Protein AF-A0A2L2Z076-F1 (afdb_monomer)

pLDDT: mean 86.98, std 13.26, range [36.84, 98.0]

Structure (mmCIF, N/CA/C/O backbone):
data_AF-A0A2L2Z076-F1
#
_entry.id   AF-A0A2L2Z076-F1
#
loop_
_atom_site.group_PDB
_atom_site.id
_atom_site.type_symbol
_atom_site.label_atom_id
_atom_site.label_alt_id
_atom_site.label_comp_id
_atom_site.label_asym_id
_atom_site.label_entity_id
_atom_site.label_seq_id
_atom_site.pdbx_PDB_ins_code
_atom_site.Cartn_x
_atom_site.Cartn_y
_atom_site.Cartn_z
_atom_site.occupancy
_atom_site.B_iso_or_equiv
_atom_site.auth_seq_id
_atom_site.auth_comp_id
_atom_site.auth_asym_id
_atom_site.auth_atom_id
_atom_site.pdbx_PDB_model_num
ATOM 1 N N . TYR A 1 1 ? -10.856 4.646 33.510 1.00 47.16 1 TYR A N 1
ATOM 2 C CA . TYR A 1 1 ? -11.764 4.372 32.381 1.00 47.16 1 TYR A CA 1
ATOM 3 C C . TYR A 1 1 ? -12.652 3.215 32.805 1.00 47.16 1 TYR A C 1
ATOM 5 O O . TYR A 1 1 ? -12.094 2.210 33.220 1.00 47.16 1 TYR A O 1
ATOM 13 N N . GLY A 1 2 ? -13.972 3.416 32.867 1.00 51.91 2 GLY A N 1
ATOM 14 C CA . GLY A 1 2 ? -14.933 2.390 33.300 1.00 51.91 2 GLY A CA 1
ATOM 15 C C . GLY A 1 2 ? -15.312 1.439 32.164 1.00 51.91 2 GLY A C 1
ATOM 16 O O . GLY A 1 2 ? -15.076 1.764 31.000 1.00 51.91 2 GLY A O 1
ATOM 17 N N . ASP A 1 3 ? -15.908 0.299 32.515 1.00 55.88 3 ASP A N 1
ATOM 18 C CA . ASP A 1 3 ? -16.282 -0.807 31.614 1.00 55.88 3 ASP A CA 1
ATOM 19 C C . ASP A 1 3 ? -17.282 -0.445 30.497 1.00 55.88 3 ASP A C 1
ATOM 21 O O . ASP A 1 3 ? -17.558 -1.269 29.633 1.00 55.88 3 ASP A O 1
ATOM 25 N N . ASP A 1 4 ? -17.784 0.792 30.472 1.00 62.97 4 ASP A N 1
ATOM 26 C CA . ASP A 1 4 ? -18.844 1.242 29.561 1.00 62.97 4 ASP A CA 1
ATOM 27 C C . ASP A 1 4 ? -18.347 2.148 28.414 1.00 62.97 4 ASP A C 1
ATOM 29 O O . ASP A 1 4 ? -19.132 2.727 27.668 1.00 62.97 4 ASP A O 1
ATOM 33 N N . VAL A 1 5 ? -17.025 2.294 28.240 1.00 55.06 5 VAL A N 1
ATOM 34 C CA . VAL A 1 5 ? -16.458 3.009 27.082 1.00 55.06 5 VAL A CA 1
ATOM 35 C C . VAL A 1 5 ? -16.035 1.999 26.021 1.00 55.06 5 VAL A C 1
ATOM 37 O O . VAL A 1 5 ? -14.950 1.417 26.097 1.00 55.06 5 VAL A O 1
ATOM 40 N N . SER A 1 6 ? -16.859 1.820 24.985 1.00 59.56 6 SER A N 1
ATOM 41 C CA . SER A 1 6 ? -16.442 1.116 23.771 1.00 59.56 6 SER A CA 1
ATOM 42 C C . SER A 1 6 ? -15.313 1.907 23.105 1.00 59.56 6 SER A C 1
ATOM 44 O O . SER A 1 6 ? -15.544 2.915 22.438 1.00 59.56 6 SER A O 1
ATOM 46 N N . VAL A 1 7 ? -14.066 1.490 23.327 1.00 57.12 7 VAL A N 1
ATOM 47 C CA . VAL A 1 7 ? -12.894 2.168 22.766 1.00 57.12 7 VAL A CA 1
ATOM 48 C C . VAL A 1 7 ? -12.878 1.984 21.246 1.00 57.12 7 VAL A C 1
ATOM 50 O O . VAL A 1 7 ? -12.380 0.980 20.729 1.00 57.12 7 VAL A O 1
ATOM 53 N N . GLU A 1 8 ? -13.373 2.977 20.514 1.00 58.72 8 GLU A N 1
ATOM 54 C CA . GLU A 1 8 ? -13.206 3.063 19.066 1.00 58.72 8 GLU A CA 1
ATOM 55 C C . GLU A 1 8 ? -11.777 3.516 18.748 1.00 58.72 8 GLU A C 1
ATOM 57 O O . GL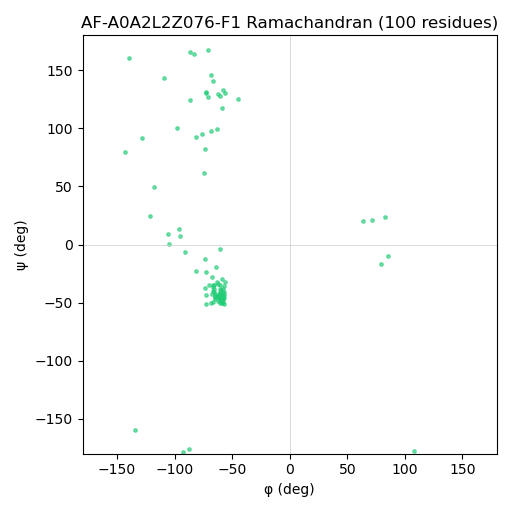U A 1 8 ? -11.438 4.698 18.751 1.00 58.72 8 GLU A O 1
ATOM 62 N N . LYS A 1 9 ? -10.886 2.553 18.491 1.00 59.56 9 LYS A N 1
ATOM 63 C CA . LYS A 1 9 ? -9.475 2.815 18.163 1.00 59.56 9 LYS A CA 1
ATOM 64 C C . LYS A 1 9 ? -9.303 3.342 16.730 1.00 59.56 9 LYS A C 1
ATOM 66 O O . LYS A 1 9 ? -8.612 2.726 15.917 1.00 59.56 9 LYS A O 1
ATOM 71 N N . LEU A 1 10 ? -9.887 4.491 16.403 1.00 62.53 10 LEU A N 1
ATOM 72 C CA . LEU A 1 10 ? -9.706 5.137 15.096 1.00 62.53 10 LEU A CA 1
ATOM 73 C C . LEU A 1 10 ? -8.243 5.545 14.850 1.00 62.53 10 LEU A C 1
ATOM 75 O O . LEU A 1 10 ? -7.752 5.427 13.726 1.00 62.53 10 LEU A O 1
ATOM 79 N N . GLU A 1 11 ? -7.500 5.910 15.902 1.00 61.88 11 GLU A N 1
ATOM 80 C CA . GLU A 1 11 ? -6.052 6.164 15.818 1.00 61.88 11 GLU A CA 1
ATOM 81 C C . GLU A 1 11 ? -5.265 4.942 15.311 1.00 61.88 11 GLU A C 1
ATOM 83 O O . GLU A 1 11 ? -4.258 5.082 14.610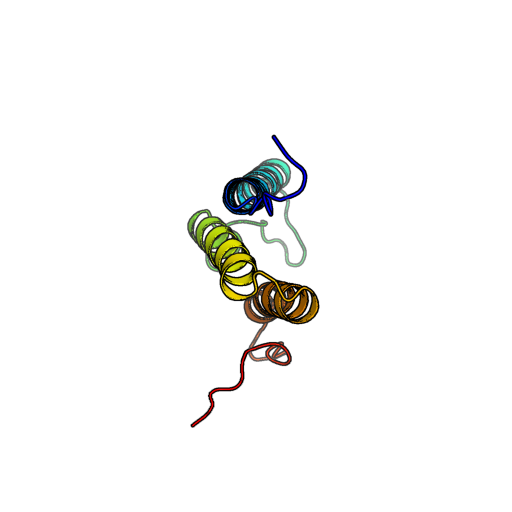 1.00 61.88 11 GLU A O 1
ATOM 88 N N . CYS A 1 12 ? -5.752 3.724 15.581 1.00 80.44 12 CYS A N 1
ATOM 89 C CA . CYS A 1 12 ? -5.127 2.507 15.068 1.00 80.44 12 CYS A CA 1
ATOM 90 C C . CYS A 1 12 ? -5.261 2.378 13.546 1.00 80.44 12 CYS A C 1
ATOM 92 O O . CYS A 1 12 ? -4.369 1.799 12.928 1.00 80.44 12 CYS A O 1
ATOM 94 N N . ILE A 1 13 ? -6.308 2.941 12.928 1.00 84.50 13 ILE A N 1
ATOM 95 C CA . ILE A 1 13 ? -6.503 2.892 11.470 1.00 84.50 13 ILE A CA 1
ATOM 96 C C . ILE A 1 13 ? -5.427 3.733 10.773 1.00 84.50 13 ILE A C 1
ATOM 98 O O . ILE A 1 13 ? -4.703 3.232 9.912 1.00 84.50 13 ILE A O 1
ATOM 102 N N . GLY A 1 14 ? -5.240 4.982 11.212 1.00 89.38 14 GLY A N 1
ATOM 103 C CA . GLY A 1 14 ? -4.191 5.853 10.670 1.00 89.38 14 GLY A CA 1
ATOM 104 C C . GLY A 1 14 ? -2.784 5.272 10.865 1.00 89.38 14 GLY A C 1
ATOM 105 O O . GLY A 1 14 ? -1.920 5.392 9.993 1.00 89.38 14 GLY A O 1
ATOM 106 N N . HIS A 1 15 ? -2.548 4.575 11.980 1.00 91.31 15 HIS A N 1
ATOM 107 C CA . HIS A 1 15 ? -1.289 3.863 12.208 1.00 91.31 15 HIS A CA 1
ATOM 108 C C . HIS A 1 15 ? -1.066 2.715 11.215 1.00 91.31 15 HIS A C 1
ATOM 110 O O . HIS A 1 15 ? 0.031 2.587 10.663 1.00 91.31 15 HIS A O 1
ATOM 116 N N . VAL A 1 16 ? -2.080 1.882 10.947 1.00 90.25 16 VAL A N 1
ATOM 117 C CA . VAL A 1 16 ? -1.927 0.768 9.992 1.00 90.25 16 VAL A CA 1
ATOM 118 C C . VAL A 1 16 ? -1.801 1.253 8.545 1.00 90.25 16 VAL A C 1
ATOM 120 O O . VAL A 1 16 ? -0.993 0.692 7.801 1.00 90.25 16 VAL A O 1
ATOM 123 N N . GLU A 1 17 ? -2.495 2.332 8.171 1.00 92.44 17 GLU A N 1
ATOM 124 C CA . GLU A 1 17 ? -2.322 3.025 6.885 1.00 92.44 17 GLU A CA 1
ATOM 125 C C . GLU A 1 17 ? -0.865 3.480 6.694 1.00 92.44 17 GLU A C 1
ATOM 127 O O . GLU A 1 17 ? -0.220 3.166 5.685 1.00 92.44 17 GLU A O 1
ATOM 132 N N . LYS A 1 18 ? -0.300 4.180 7.690 1.00 94.19 18 LYS A N 1
ATOM 133 C CA . LYS A 1 18 ? 1.101 4.636 7.672 1.00 94.19 18 LYS A CA 1
ATOM 134 C C . LYS A 1 18 ? 2.074 3.461 7.614 1.00 94.19 18 LYS A C 1
ATOM 136 O O . LYS A 1 18 ? 2.993 3.463 6.794 1.00 94.19 18 LYS A O 1
ATOM 141 N N . ARG A 1 19 ? 1.835 2.418 8.417 1.00 95.62 19 ARG A N 1
ATOM 142 C CA . ARG A 1 19 ? 2.662 1.203 8.446 1.00 95.62 19 ARG A CA 1
ATOM 143 C C . ARG A 1 19 ? 2.743 0.529 7.075 1.00 95.62 19 ARG A C 1
ATOM 145 O O . ARG A 1 19 ? 3.834 0.095 6.700 1.00 95.62 19 ARG A O 1
ATOM 152 N N . MET A 1 20 ? 1.638 0.445 6.329 1.00 95.19 20 MET A N 1
ATOM 153 C CA . MET A 1 20 ? 1.646 -0.116 4.973 1.00 95.19 20 MET A CA 1
ATOM 154 C C . MET A 1 20 ? 2.599 0.663 4.058 1.00 95.19 20 MET A C 1
ATOM 156 O O . MET A 1 20 ? 3.475 0.067 3.431 1.00 95.19 20 MET A O 1
ATOM 160 N N . GLY A 1 21 ? 2.489 1.991 4.028 1.00 96.62 21 GLY A N 1
ATOM 161 C CA . GLY A 1 21 ? 3.349 2.816 3.181 1.00 96.62 21 GLY A CA 1
ATOM 162 C C . GLY A 1 21 ? 4.814 2.742 3.553 1.00 96.62 21 GLY A C 1
ATOM 163 O O . GLY A 1 21 ? 5.659 2.601 2.673 1.00 96.62 21 GLY A O 1
ATOM 164 N N . THR A 1 22 ? 5.132 2.802 4.847 1.00 97.88 22 THR A N 1
ATOM 165 C CA . THR A 1 22 ? 6.517 2.674 5.318 1.00 97.88 22 THR A CA 1
ATOM 166 C C . THR A 1 22 ? 7.128 1.351 4.867 1.00 97.88 22 THR A C 1
ATOM 168 O O . THR A 1 22 ? 8.244 1.340 4.351 1.00 97.88 22 THR A O 1
ATOM 171 N N . ARG A 1 23 ? 6.387 0.241 4.981 1.00 97.44 23 ARG A N 1
ATOM 172 C CA . ARG A 1 23 ? 6.859 -1.078 4.532 1.00 97.44 23 ARG A CA 1
ATOM 173 C C . ARG A 1 23 ? 7.053 -1.146 3.018 1.00 97.44 23 ARG A C 1
ATOM 175 O O . ARG A 1 23 ? 8.068 -1.674 2.575 1.00 97.44 23 ARG A O 1
ATOM 182 N N . LEU A 1 24 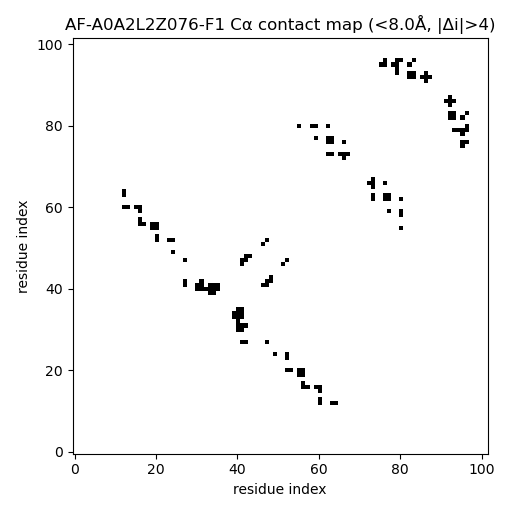? 6.133 -0.590 2.229 1.00 96.75 24 LEU A N 1
ATOM 183 C CA . LEU A 1 24 ? 6.254 -0.568 0.767 1.00 96.75 24 LEU A CA 1
ATOM 184 C C . LEU A 1 24 ? 7.428 0.298 0.295 1.00 96.75 24 LEU A C 1
ATOM 186 O O . LEU A 1 24 ? 8.171 -0.110 -0.599 1.00 96.75 24 LEU A O 1
ATOM 190 N N . ARG A 1 25 ? 7.640 1.465 0.917 1.00 97.56 25 ARG A N 1
ATOM 191 C CA . ARG A 1 25 ? 8.796 2.327 0.624 1.00 97.56 25 ARG A CA 1
ATOM 192 C C . ARG A 1 25 ? 10.104 1.645 1.008 1.00 97.56 25 ARG A C 1
ATOM 194 O O . ARG A 1 25 ? 11.022 1.627 0.194 1.00 97.56 25 ARG A O 1
ATOM 201 N N . ALA A 1 26 ? 10.170 1.026 2.187 1.00 98.00 26 ALA A N 1
ATOM 202 C CA . ALA A 1 26 ? 11.338 0.258 2.613 1.00 98.00 26 ALA A CA 1
ATOM 203 C C . ALA A 1 26 ? 11.639 -0.895 1.642 1.00 98.00 26 ALA A C 1
ATOM 205 O O . ALA A 1 26 ? 12.770 -1.025 1.186 1.00 98.00 26 ALA A O 1
ATOM 206 N N . LEU A 1 27 ? 10.624 -1.668 1.238 1.00 96.25 27 LEU A N 1
ATOM 207 C CA . LEU A 1 27 ? 10.773 -2.736 0.246 1.00 96.25 27 LEU A CA 1
ATOM 208 C C . LEU A 1 27 ? 11.319 -2.202 -1.086 1.00 96.25 27 LEU A C 1
ATOM 210 O O . LEU A 1 27 ? 12.267 -2.755 -1.639 1.00 96.25 27 LEU A O 1
ATOM 214 N N . LYS A 1 28 ? 10.755 -1.101 -1.589 1.00 95.12 28 LYS A N 1
ATOM 215 C CA . LYS A 1 28 ? 11.207 -0.455 -2.826 1.00 95.12 28 LYS A CA 1
ATOM 216 C C . LYS A 1 28 ? 12.659 0.016 -2.752 1.00 95.12 28 LYS A C 1
ATOM 218 O O . LYS A 1 28 ? 13.363 -0.094 -3.754 1.00 95.12 28 LYS A O 1
ATOM 223 N N . GLN A 1 29 ? 13.102 0.531 -1.606 1.00 95.50 29 GLN A N 1
ATOM 224 C CA . GLN A 1 29 ? 14.499 0.924 -1.408 1.00 95.50 29 GLN A CA 1
ATOM 225 C C . GLN A 1 29 ? 15.423 -0.290 -1.280 1.00 95.50 29 GLN A C 1
ATOM 227 O O . GLN A 1 29 ? 16.463 -0.320 -1.928 1.00 95.50 29 GLN A O 1
ATOM 232 N N . ASN A 1 30 ? 15.021 -1.316 -0.528 1.00 95.81 30 ASN A N 1
ATOM 233 C CA . ASN A 1 30 ? 15.811 -2.536 -0.344 1.00 95.81 30 ASN A CA 1
ATOM 234 C C . ASN A 1 30 ? 16.034 -3.290 -1.661 1.00 95.81 30 ASN A C 1
ATOM 236 O O . ASN A 1 30 ? 17.091 -3.875 -1.867 1.00 95.81 30 ASN A O 1
ATOM 240 N N . LEU A 1 31 ? 15.054 -3.255 -2.568 1.00 94.69 31 LEU A N 1
ATOM 241 C CA . LEU A 1 31 ? 15.140 -3.888 -3.889 1.00 94.69 31 LEU A CA 1
ATOM 242 C C . LEU A 1 31 ? 15.572 -2.906 -4.992 1.00 94.69 31 LEU A C 1
ATOM 244 O O . LEU A 1 31 ? 15.431 -3.192 -6.186 1.00 94.69 31 LEU A O 1
ATOM 248 N N . LYS A 1 32 ? 16.073 -1.721 -4.627 1.00 91.69 32 LYS A N 1
ATOM 249 C CA . LYS A 1 32 ? 16.523 -0.718 -5.594 1.00 91.69 32 LYS A CA 1
ATOM 250 C C . LYS A 1 32 ? 17.687 -1.275 -6.415 1.00 91.69 32 LYS A C 1
ATOM 252 O O . LYS A 1 32 ? 18.656 -1.789 -5.879 1.00 91.69 32 LYS A O 1
ATOM 257 N N . GLY A 1 33 ? 17.584 -1.17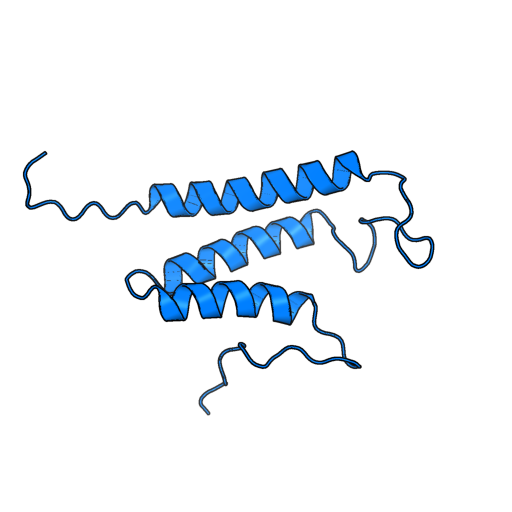0 -7.739 1.00 87.75 33 GLY A N 1
ATOM 258 C CA . GLY A 1 33 ? 18.585 -1.704 -8.669 1.00 87.75 33 GLY A CA 1
ATOM 259 C C . GLY A 1 33 ? 18.480 -3.212 -8.921 1.00 87.75 33 GLY A C 1
ATOM 260 O O . GLY A 1 33 ? 18.974 -3.676 -9.948 1.00 87.75 33 GLY A O 1
ATOM 261 N N . GLN A 1 34 ? 17.769 -3.970 -8.077 1.00 92.44 34 GLN A N 1
ATOM 262 C CA . GLN A 1 34 ? 17.508 -5.380 -8.339 1.00 92.44 34 GLN A CA 1
ATOM 263 C C . GLN A 1 34 ? 16.483 -5.527 -9.468 1.00 92.44 34 GLN A C 1
ATOM 265 O O . GLN A 1 34 ? 15.420 -4.897 -9.473 1.00 92.44 34 GLN A O 1
ATOM 270 N N . LYS A 1 35 ? 16.810 -6.377 -10.441 1.00 90.88 35 LYS A N 1
ATOM 271 C CA . LYS A 1 35 ? 15.894 -6.773 -11.506 1.00 90.88 35 LYS A CA 1
ATOM 272 C C . LYS A 1 35 ? 15.056 -7.956 -11.029 1.00 90.88 35 LYS A C 1
ATOM 274 O O . LYS A 1 35 ? 15.593 -8.976 -10.619 1.00 90.88 35 LYS A O 1
ATOM 279 N N . LEU A 1 36 ? 13.742 -7.799 -11.097 1.00 87.62 36 LEU A N 1
ATOM 280 C CA . LEU A 1 36 ? 12.764 -8.857 -10.869 1.00 87.62 36 LEU A CA 1
ATOM 281 C C . LEU A 1 36 ? 12.495 -9.602 -12.187 1.00 87.62 36 LEU A C 1
ATOM 283 O O . LEU A 1 36 ? 13.106 -9.303 -13.220 1.00 87.62 36 LEU A O 1
ATOM 287 N N . GLY A 1 37 ? 11.557 -10.554 -12.162 1.00 77.12 37 GLY A N 1
ATOM 288 C CA . GLY A 1 37 ? 11.126 -11.300 -13.347 1.00 77.12 37 GLY A CA 1
ATOM 289 C C . GLY A 1 37 ? 10.904 -10.387 -14.561 1.00 77.12 37 GLY A C 1
ATOM 290 O O . GLY A 1 37 ? 10.196 -9.379 -14.482 1.00 77.12 37 GLY A O 1
ATOM 291 N N . GLY A 1 38 ? 11.568 -10.712 -15.674 1.00 78.25 38 GLY A N 1
ATOM 292 C CA . GLY A 1 38 ? 11.546 -9.907 -16.900 1.00 78.25 38 GLY A CA 1
ATOM 293 C C . GLY A 1 38 ? 12.525 -8.724 -16.928 1.00 78.25 38 GLY A C 1
ATOM 294 O O . GLY A 1 38 ? 12.281 -7.766 -17.659 1.00 78.25 38 GLY A O 1
ATOM 295 N N . ALA A 1 39 ? 13.607 -8.765 -16.140 1.00 81.50 39 ALA A N 1
ATOM 296 C CA . ALA A 1 39 ? 14.714 -7.797 -16.151 1.00 81.50 39 ALA A CA 1
ATOM 297 C C . ALA A 1 39 ? 14.343 -6.347 -15.759 1.00 81.50 39 ALA A C 1
ATOM 299 O O . ALA A 1 39 ? 15.088 -5.408 -16.055 1.00 81.50 39 ALA A O 1
ATOM 300 N N . LYS A 1 40 ? 13.212 -6.156 -15.068 1.00 87.69 40 LYS A N 1
ATOM 301 C CA . LYS A 1 40 ? 12.680 -4.843 -14.660 1.00 87.69 40 LYS A CA 1
ATOM 302 C C . LYS A 1 40 ? 12.798 -4.649 -13.151 1.00 87.69 40 LYS A C 1
ATOM 304 O O . LYS A 1 40 ? 12.593 -5.589 -12.390 1.00 87.69 40 LYS A O 1
ATOM 309 N N . SER A 1 41 ? 13.085 -3.428 -12.711 1.00 92.12 41 SER A N 1
ATOM 310 C CA . SER A 1 41 ? 13.124 -3.088 -11.284 1.00 92.12 41 SER A CA 1
ATOM 311 C C . SER A 1 41 ? 11.724 -3.071 -10.660 1.00 92.12 41 SER A C 1
ATOM 313 O O . SER A 1 41 ? 10.716 -3.111 -11.363 1.00 92.12 41 SER A O 1
ATOM 315 N N . LEU A 1 42 ? 11.623 -3.033 -9.329 1.00 92.56 42 LEU A N 1
ATOM 316 C CA . LEU A 1 42 ? 10.324 -2.935 -8.645 1.00 92.56 42 LEU A CA 1
ATOM 317 C C . LEU A 1 42 ? 9.611 -1.595 -8.918 1.00 92.56 42 LEU A C 1
ATOM 319 O O . LEU A 1 42 ? 8.386 -1.547 -9.008 1.00 92.56 42 LEU A O 1
ATOM 323 N N . GLY A 1 43 ? 10.380 -0.513 -9.056 1.00 90.62 43 GLY A N 1
ATOM 324 C CA . GLY A 1 43 ? 9.873 0.829 -9.346 1.00 90.62 43 GLY A CA 1
ATOM 325 C C . GLY A 1 43 ? 9.834 1.164 -10.840 1.00 90.62 43 GLY A C 1
ATOM 326 O O . GLY A 1 43 ? 10.206 0.363 -11.690 1.00 90.62 43 GLY A O 1
ATOM 327 N N . GLY A 1 44 ? 9.404 2.386 -11.160 1.00 88.38 44 GLY A N 1
ATOM 328 C CA . GLY A 1 44 ? 9.333 2.899 -12.533 1.00 88.38 44 GLY A CA 1
ATOM 329 C C . GLY A 1 44 ? 7.905 3.014 -13.070 1.00 88.38 44 GLY A C 1
ATOM 330 O O . GLY A 1 44 ? 6.930 2.787 -12.352 1.00 88.38 44 GLY A O 1
ATOM 331 N N . ARG A 1 45 ? 7.777 3.424 -14.337 1.00 87.81 45 ARG A N 1
ATOM 332 C CA . ARG A 1 45 ? 6.479 3.677 -14.981 1.00 87.81 45 ARG A CA 1
ATOM 333 C C . ARG A 1 45 ? 5.631 2.402 -15.006 1.00 87.81 45 ARG A C 1
ATOM 335 O O . ARG A 1 45 ? 6.104 1.363 -15.456 1.00 87.81 45 ARG A O 1
ATOM 342 N N . GLY A 1 46 ? 4.391 2.498 -14.523 1.00 86.81 46 GLY A N 1
ATOM 343 C CA . GLY A 1 46 ? 3.462 1.363 -14.448 1.00 86.81 46 GLY A CA 1
ATOM 344 C C . GLY A 1 46 ? 3.823 0.315 -13.388 1.00 86.81 46 GLY A C 1
ATOM 345 O O . GLY A 1 46 ? 3.433 -0.838 -13.522 1.00 86.81 46 GLY A O 1
ATOM 346 N N . ARG A 1 47 ? 4.622 0.677 -12.374 1.00 91.06 47 ARG A N 1
ATOM 347 C CA . ARG A 1 47 ? 5.057 -0.221 -11.289 1.00 91.06 47 ARG A CA 1
ATOM 348 C C . ARG A 1 47 ? 4.909 0.472 -9.929 1.00 91.06 47 ARG A C 1
ATOM 350 O O . ARG A 1 47 ? 4.164 1.446 -9.810 1.00 91.06 47 ARG A O 1
ATOM 357 N N . LEU A 1 48 ? 5.620 0.004 -8.899 1.00 93.56 48 LEU A N 1
ATOM 358 C CA . LEU A 1 48 ? 5.513 0.536 -7.537 1.00 93.56 48 LEU A CA 1
ATOM 359 C C . LEU A 1 48 ? 6.186 1.921 -7.414 1.00 93.56 48 LEU A C 1
ATOM 361 O O . LEU A 1 48 ? 7.349 2.063 -7.022 1.00 93.56 48 LEU A O 1
ATOM 365 N N . THR A 1 49 ? 5.460 2.965 -7.812 1.00 95.06 49 THR A N 1
ATOM 366 C CA . THR A 1 49 ? 5.858 4.377 -7.672 1.00 95.06 49 THR A CA 1
ATOM 367 C C . THR A 1 49 ? 5.443 4.940 -6.310 1.00 95.06 49 THR A C 1
ATOM 369 O O . THR A 1 49 ? 4.619 4.337 -5.635 1.00 95.06 49 THR A O 1
ATOM 372 N N . GLU A 1 50 ? 5.977 6.102 -5.900 1.00 95.75 50 GLU A N 1
ATOM 373 C CA . GLU A 1 50 ? 5.512 6.767 -4.660 1.00 95.75 50 GLU A CA 1
ATOM 374 C C . GLU A 1 50 ? 4.005 7.039 -4.707 1.00 95.75 50 GLU A C 1
ATOM 376 O O . GLU A 1 50 ? 3.285 6.637 -3.804 1.00 95.75 50 GLU A O 1
ATOM 381 N N . LYS A 1 51 ? 3.510 7.573 -5.833 1.00 95.88 51 LYS A N 1
ATOM 382 C CA . LYS A 1 51 ? 2.076 7.811 -6.053 1.00 95.88 51 LYS A CA 1
ATOM 383 C C . LYS A 1 51 ? 1.238 6.538 -5.921 1.00 95.88 51 LYS A C 1
ATOM 385 O O . LYS A 1 51 ? 0.102 6.595 -5.466 1.00 95.88 51 LYS A O 1
ATOM 390 N N . GLU A 1 52 ? 1.770 5.394 -6.353 1.00 95.31 52 GLU A N 1
ATOM 391 C CA . GLU A 1 52 ? 1.057 4.120 -6.229 1.00 95.31 52 GLU A CA 1
ATOM 392 C C . GLU A 1 52 ? 1.047 3.618 -4.783 1.00 95.31 52 GLU A C 1
ATOM 394 O O . GLU A 1 52 ? 0.028 3.113 -4.320 1.00 95.31 52 GLU A O 1
ATOM 399 N N . ILE A 1 53 ? 2.141 3.822 -4.045 1.00 96.50 53 ILE A N 1
ATOM 400 C CA . ILE A 1 53 ? 2.192 3.552 -2.605 1.00 96.50 53 ILE A CA 1
ATOM 401 C C . ILE A 1 53 ? 1.177 4.431 -1.867 1.00 96.50 53 ILE A C 1
ATOM 403 O O . ILE A 1 53 ? 0.419 3.903 -1.058 1.00 96.50 53 ILE A O 1
ATOM 407 N N . ASP A 1 54 ? 1.100 5.728 -2.178 1.00 96.12 54 ASP A N 1
ATOM 408 C CA . ASP A 1 54 ? 0.140 6.652 -1.555 1.00 96.12 54 ASP A CA 1
ATOM 409 C C . ASP A 1 54 ? -1.310 6.192 -1.777 1.00 96.12 54 ASP A C 1
ATOM 411 O O . ASP A 1 54 ? -2.111 6.158 -0.842 1.00 96.12 54 ASP A O 1
ATOM 415 N N . LYS A 1 55 ? -1.639 5.751 -2.999 1.00 95.38 55 LYS A N 1
ATOM 416 C CA . LYS A 1 55 ? -2.955 5.174 -3.314 1.00 95.38 55 LYS A CA 1
ATOM 417 C C . LYS A 1 55 ? -3.230 3.897 -2.527 1.00 95.38 55 LYS A C 1
ATOM 419 O O . LYS A 1 55 ? -4.324 3.748 -1.993 1.00 95.38 55 LYS A O 1
ATOM 424 N N . LEU A 1 56 ? -2.261 2.984 -2.439 1.00 95.38 56 LEU A N 1
ATOM 425 C CA . LEU A 1 56 ? -2.407 1.744 -1.668 1.00 95.38 56 LEU A CA 1
ATOM 426 C C . LEU A 1 56 ? -2.650 2.030 -0.183 1.00 95.38 56 LEU A C 1
ATOM 428 O O . LEU A 1 56 ? -3.531 1.412 0.409 1.00 95.38 56 LEU A O 1
ATOM 432 N N . GLN A 1 57 ? -1.929 2.995 0.397 1.00 95.06 57 GLN A N 1
ATOM 433 C CA . GLN A 1 57 ? -2.165 3.441 1.772 1.00 95.06 57 GLN A CA 1
ATOM 434 C C . GLN A 1 57 ? -3.590 3.968 1.955 1.00 95.06 57 GLN A C 1
ATOM 436 O O . GLN A 1 57 ? -4.284 3.545 2.879 1.00 95.06 57 GLN A O 1
ATOM 441 N N . LEU A 1 58 ? -4.025 4.859 1.060 1.00 94.69 58 LEU A N 1
ATOM 442 C CA . LEU A 1 58 ? -5.354 5.461 1.106 1.00 94.69 58 LEU A CA 1
ATOM 443 C C . LEU A 1 58 ? -6.461 4.404 0.991 1.00 94.69 58 LEU A C 1
ATOM 445 O O . LEU A 1 58 ? -7.382 4.388 1.804 1.00 94.69 58 LEU A O 1
ATOM 449 N N . TYR A 1 59 ? -6.369 3.501 0.013 1.00 94.62 59 TYR A N 1
ATOM 450 C CA . TYR A 1 59 ? -7.379 2.462 -0.199 1.00 94.62 59 TYR A CA 1
ATOM 451 C C . TYR A 1 59 ? -7.432 1.456 0.945 1.00 94.62 59 TYR A C 1
ATOM 453 O O . TYR A 1 59 ? -8.520 1.080 1.370 1.00 94.62 59 TYR A O 1
ATOM 461 N N . TYR A 1 60 ? -6.279 1.064 1.487 1.00 94.00 60 TYR A N 1
ATOM 462 C CA . TYR A 1 60 ? -6.226 0.186 2.652 1.00 94.00 60 TYR A CA 1
ATOM 463 C C . TYR A 1 60 ? -6.923 0.814 3.866 1.00 94.00 60 TYR A C 1
ATOM 465 O O . TYR A 1 60 ? -7.712 0.162 4.547 1.00 94.00 60 TYR A O 1
ATOM 473 N N . GLY A 1 61 ? -6.693 2.107 4.082 1.00 93.12 61 GLY A N 1
ATOM 474 C CA . GLY A 1 61 ? -7.376 2.898 5.096 1.00 93.12 61 GLY A CA 1
ATOM 475 C C . GLY A 1 61 ? -8.883 2.977 4.924 1.00 93.12 61 GLY A C 1
ATOM 476 O O . GLY A 1 61 ? -9.640 2.694 5.853 1.00 93.12 61 GLY A O 1
ATOM 477 N N . LEU A 1 62 ? -9.325 3.318 3.712 1.00 93.44 62 LEU A N 1
ATOM 478 C CA . LEU A 1 62 ? -10.742 3.382 3.354 1.00 93.44 62 LEU A CA 1
ATOM 479 C C . LEU A 1 62 ? -11.433 2.024 3.506 1.00 93.44 62 LEU A C 1
ATOM 481 O O . LEU A 1 62 ? -12.538 1.972 4.037 1.00 93.44 62 LEU A O 1
ATOM 485 N N . ALA A 1 63 ? -10.783 0.926 3.112 1.00 93.12 63 ALA A N 1
ATOM 486 C CA . ALA A 1 63 ? -11.323 -0.423 3.270 1.00 93.12 63 ALA A CA 1
ATOM 487 C C . ALA A 1 63 ? -11.595 -0.766 4.742 1.00 93.12 63 ALA A C 1
ATOM 489 O O . ALA A 1 63 ? -12.617 -1.376 5.049 1.00 93.12 63 ALA A O 1
ATOM 490 N N . ILE A 1 64 ? -10.717 -0.343 5.654 1.00 92.31 64 ILE A N 1
ATOM 491 C CA . ILE A 1 64 ? -10.912 -0.532 7.094 1.00 92.31 64 ILE A CA 1
ATOM 492 C C . ILE A 1 64 ? -12.004 0.405 7.614 1.00 92.31 64 ILE A C 1
ATOM 494 O O . ILE A 1 64 ? -12.951 -0.060 8.244 1.00 92.31 64 ILE A O 1
ATOM 498 N N . ARG A 1 65 ? -11.911 1.705 7.307 1.00 92.44 65 ARG A N 1
ATOM 499 C CA . ARG A 1 65 ? -12.833 2.737 7.809 1.00 92.44 65 ARG A CA 1
ATOM 500 C C . ARG A 1 65 ? -14.280 2.473 7.390 1.00 92.44 65 ARG A C 1
ATOM 502 O O . ARG A 1 65 ? -15.169 2.519 8.236 1.00 92.44 65 ARG A O 1
ATOM 509 N N . ASN A 1 66 ? -14.504 2.119 6.126 1.00 92.44 66 ASN A N 1
ATOM 510 C CA . ASN A 1 66 ? -15.842 1.892 5.570 1.00 92.44 66 ASN A CA 1
ATOM 511 C C . ASN A 1 66 ? -16.487 0.578 6.039 1.00 92.44 66 ASN A C 1
ATOM 513 O O . ASN A 1 66 ? -17.676 0.383 5.825 1.00 92.44 66 ASN A O 1
ATOM 517 N N . ASN A 1 67 ? -15.719 -0.323 6.659 1.00 91.44 67 ASN A N 1
ATOM 518 C CA . ASN A 1 67 ? -16.200 -1.621 7.141 1.00 91.44 67 ASN A CA 1
ATOM 519 C C . ASN A 1 67 ? -15.982 -1.782 8.654 1.00 91.44 67 ASN A C 1
ATOM 521 O O . ASN A 1 67 ? -15.848 -2.899 9.166 1.00 91.44 67 ASN A O 1
ATOM 525 N N . THR A 1 68 ? -15.907 -0.663 9.377 1.00 88.06 68 THR A N 1
ATOM 526 C CA . THR A 1 68 ? -15.782 -0.659 10.837 1.00 88.06 68 THR A CA 1
ATOM 527 C C . THR A 1 68 ? -16.962 -1.415 11.450 1.00 88.06 68 THR A C 1
ATOM 529 O O . THR A 1 68 ? -18.104 -1.235 11.042 1.00 88.06 68 THR A O 1
ATOM 532 N N . GLY A 1 69 ? -16.684 -2.317 12.394 1.00 85.69 69 GLY A N 1
ATOM 533 C CA . GLY A 1 69 ? -17.709 -3.153 13.029 1.00 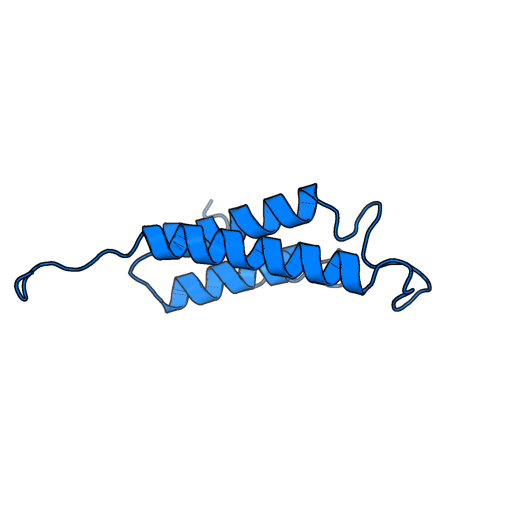85.69 69 GLY A CA 1
ATOM 534 C C . GLY A 1 69 ? -18.068 -4.441 12.275 1.00 85.69 69 GLY A C 1
ATOM 535 O O . GLY A 1 69 ? -18.699 -5.312 12.868 1.00 85.69 69 GLY A O 1
ATOM 536 N N . TYR A 1 70 ? -17.613 -4.639 11.027 1.00 91.50 70 TYR A N 1
ATOM 537 C CA . TYR A 1 70 ? -17.876 -5.872 10.273 1.00 91.50 70 TYR A CA 1
ATOM 538 C C . TYR A 1 70 ? -16.598 -6.495 9.691 1.00 91.50 70 TYR A C 1
ATOM 540 O O . TYR A 1 70 ? -16.163 -6.216 8.572 1.00 91.50 70 TYR A O 1
ATOM 548 N N . LEU A 1 71 ? -15.991 -7.397 10.473 1.00 88.06 71 LEU A N 1
ATOM 549 C CA . LEU A 1 71 ? -14.684 -7.999 10.178 1.00 88.06 71 LEU A CA 1
ATOM 550 C C . LEU A 1 71 ? -14.633 -8.726 8.826 1.00 88.06 71 LEU A C 1
ATOM 552 O O . LEU A 1 71 ? -13.607 -8.682 8.146 1.00 88.06 71 LEU A O 1
ATOM 556 N N . LEU A 1 72 ? -15.712 -9.413 8.440 1.00 92.06 72 LEU A N 1
ATOM 557 C CA . LEU A 1 72 ? -15.739 -10.164 7.188 1.00 92.06 72 LEU A CA 1
ATOM 558 C C . LEU A 1 72 ? -15.680 -9.227 5.975 1.00 92.06 72 LEU A C 1
ATOM 560 O O . LEU A 1 72 ? -14.814 -9.418 5.121 1.00 92.06 72 LEU A O 1
ATOM 564 N N . ALA A 1 73 ? -16.515 -8.182 5.931 1.00 92.31 73 ALA A N 1
ATOM 565 C CA . ALA A 1 73 ? -16.466 -7.217 4.833 1.00 92.31 73 ALA A CA 1
ATOM 566 C C . ALA A 1 73 ? -15.168 -6.410 4.829 1.00 92.31 73 ALA A C 1
ATOM 568 O O . ALA A 1 73 ? -14.621 -6.151 3.763 1.00 92.31 73 ALA A O 1
ATOM 569 N N . MET A 1 74 ? -14.610 -6.087 6.000 1.00 93.56 74 MET A N 1
ATOM 570 C CA . MET A 1 74 ? -13.299 -5.442 6.084 1.00 93.56 74 MET A CA 1
ATOM 571 C C . MET A 1 74 ? -12.216 -6.285 5.405 1.00 93.56 74 MET A C 1
ATOM 573 O O . MET A 1 74 ? -11.466 -5.779 4.568 1.00 93.56 74 MET A O 1
ATOM 577 N N . LYS A 1 75 ? -12.150 -7.586 5.723 1.00 92.88 75 LYS A N 1
ATOM 578 C CA . LYS A 1 75 ? -11.210 -8.512 5.073 1.00 92.88 75 LYS A CA 1
ATOM 579 C C . LYS A 1 75 ? -11.446 -8.559 3.565 1.00 92.88 75 LYS A C 1
ATOM 581 O O . LYS A 1 75 ? -10.484 -8.470 2.806 1.00 92.88 75 LYS A O 1
ATOM 586 N N . GLN A 1 76 ? -12.702 -8.669 3.136 1.00 95.06 76 GLN A N 1
ATOM 587 C CA . GLN A 1 76 ? -13.054 -8.694 1.715 1.00 95.06 76 GLN A CA 1
ATOM 588 C C . GLN A 1 76 ? -12.623 -7.409 0.997 1.00 95.06 76 GLN A C 1
ATOM 590 O O . GLN A 1 76 ? -11.972 -7.502 -0.037 1.00 95.06 76 GLN A O 1
ATOM 595 N N . ALA A 1 77 ? -12.884 -6.229 1.561 1.00 94.88 77 ALA A N 1
ATOM 596 C CA . ALA A 1 77 ? -12.517 -4.939 0.974 1.00 94.88 77 ALA A CA 1
ATOM 597 C C . ALA A 1 77 ? -10.992 -4.733 0.886 1.00 94.88 77 ALA A C 1
ATOM 599 O O . ALA A 1 77 ? -10.476 -4.218 -0.113 1.00 94.88 77 ALA A O 1
ATOM 600 N N . VAL A 1 78 ? -10.248 -5.178 1.905 1.00 94.12 78 VAL A N 1
ATOM 601 C CA . VAL A 1 78 ? -8.777 -5.168 1.883 1.00 94.12 78 VAL A CA 1
ATOM 602 C C . VAL A 1 78 ? -8.251 -6.056 0.752 1.00 94.12 78 VAL A C 1
ATOM 604 O O . VAL A 1 78 ? -7.422 -5.613 -0.046 1.00 94.12 78 VAL A O 1
ATOM 607 N N . TRP A 1 79 ? -8.756 -7.286 0.633 1.00 95.06 79 TRP A N 1
ATOM 608 C CA . TRP A 1 79 ? -8.351 -8.193 -0.442 1.00 95.06 79 TRP A CA 1
ATOM 609 C C . TRP A 1 79 ? -8.797 -7.706 -1.823 1.00 95.06 79 TRP A C 1
ATOM 611 O O . TRP A 1 79 ? -8.025 -7.810 -2.774 1.00 95.06 79 TRP A O 1
ATOM 621 N N . ALA A 1 80 ? -9.979 -7.100 -1.937 1.00 95.38 80 ALA A N 1
ATOM 622 C CA . ALA A 1 80 ? -10.461 -6.484 -3.170 1.00 95.38 80 ALA A CA 1
ATOM 623 C C . ALA A 1 80 ? -9.490 -5.420 -3.689 1.00 95.38 80 ALA A C 1
ATOM 625 O O . ALA A 1 80 ? -9.196 -5.388 -4.882 1.00 95.38 80 ALA A O 1
ATOM 626 N N . THR A 1 81 ? -8.925 -4.604 -2.792 1.00 93.88 81 THR A N 1
ATOM 627 C CA . THR A 1 81 ? -7.900 -3.609 -3.145 1.00 93.88 81 THR A CA 1
ATOM 628 C C . THR A 1 81 ? -6.662 -4.277 -3.746 1.00 93.88 81 THR A C 1
ATOM 630 O O . THR A 1 81 ? -6.167 -3.846 -4.789 1.00 93.88 81 THR A O 1
ATOM 633 N N . PHE A 1 82 ? -6.168 -5.348 -3.117 1.00 93.12 82 PHE A N 1
ATOM 634 C CA . PHE A 1 82 ? -4.995 -6.083 -3.595 1.00 93.12 82 PHE A CA 1
ATOM 635 C C . PHE A 1 82 ? -5.241 -6.756 -4.952 1.00 93.12 82 PHE A C 1
ATOM 637 O O . PHE A 1 82 ? -4.425 -6.622 -5.868 1.00 93.12 82 PHE A O 1
ATOM 644 N N . PHE A 1 83 ? -6.372 -7.443 -5.102 1.00 94.44 83 PHE A N 1
ATOM 645 C CA . PHE A 1 83 ? -6.715 -8.142 -6.336 1.00 94.44 83 PHE A CA 1
ATOM 646 C C . PHE A 1 83 ? -6.974 -7.174 -7.485 1.00 94.44 83 PHE A C 1
ATOM 648 O O . PHE A 1 83 ? -6.417 -7.364 -8.562 1.00 94.44 83 PHE A O 1
ATOM 655 N N . HIS A 1 84 ? -7.689 -6.073 -7.243 1.00 92.44 84 HIS A N 1
ATOM 656 C CA . HIS A 1 84 ? -7.898 -5.032 -8.247 1.00 92.44 84 HIS A CA 1
ATOM 657 C C . HIS A 1 84 ? -6.565 -4.474 -8.768 1.00 92.44 84 HIS A C 1
ATOM 659 O O . HIS A 1 84 ? -6.384 -4.318 -9.972 1.00 92.44 84 HIS A O 1
ATOM 665 N N . LYS A 1 85 ? -5.598 -4.224 -7.876 1.00 90.31 85 LYS A N 1
ATOM 666 C CA . LYS A 1 85 ? -4.265 -3.722 -8.250 1.00 90.31 85 LYS A CA 1
ATOM 667 C C .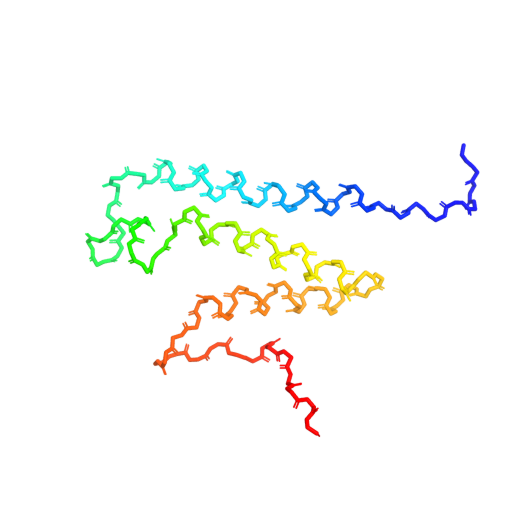 LYS A 1 85 ? -3.371 -4.757 -8.927 1.00 90.31 85 LYS A C 1
ATOM 669 O O . LYS A 1 85 ? -2.465 -4.375 -9.661 1.00 90.31 85 LYS A O 1
ATOM 674 N N . SER A 1 86 ? -3.627 -6.038 -8.688 1.00 89.69 86 SER A N 1
ATOM 675 C CA . SER A 1 86 ? -2.929 -7.155 -9.335 1.00 89.69 86 SER A CA 1
ATOM 676 C C . SER A 1 86 ? -3.625 -7.620 -10.622 1.00 89.69 86 SER A C 1
ATOM 678 O O . SER A 1 86 ? -3.114 -8.500 -11.317 1.00 89.69 86 SER A O 1
ATOM 680 N N . SER A 1 87 ? -4.801 -7.065 -10.922 1.00 91.94 87 SER A N 1
ATOM 681 C CA . SER A 1 87 ? -5.614 -7.397 -12.087 1.00 91.94 87 SER A CA 1
ATOM 682 C C . SER A 1 87 ? -4.936 -6.935 -13.376 1.00 91.94 87 SER A C 1
ATOM 684 O O . SER A 1 87 ? -4.266 -5.902 -13.419 1.00 91.94 87 SER A O 1
ATOM 686 N N . THR A 1 88 ? -5.125 -7.703 -14.443 1.00 90.50 88 THR A N 1
ATOM 687 C CA . THR A 1 88 ? -4.694 -7.343 -15.800 1.00 90.50 88 THR A CA 1
ATOM 688 C C . THR A 1 88 ? -5.778 -7.752 -16.785 1.00 90.50 88 THR A C 1
ATOM 690 O O . THR A 1 88 ? -6.545 -8.662 -16.485 1.00 90.50 88 THR A O 1
ATOM 693 N N . ASP A 1 89 ? -5.792 -7.179 -17.989 1.00 91.12 89 ASP A N 1
ATOM 694 C CA . ASP A 1 89 ? -6.786 -7.543 -19.015 1.00 91.12 89 ASP A CA 1
ATOM 695 C C . ASP A 1 89 ? -6.781 -9.049 -19.339 1.00 91.12 89 ASP A C 1
ATOM 697 O O . ASP A 1 89 ? -7.814 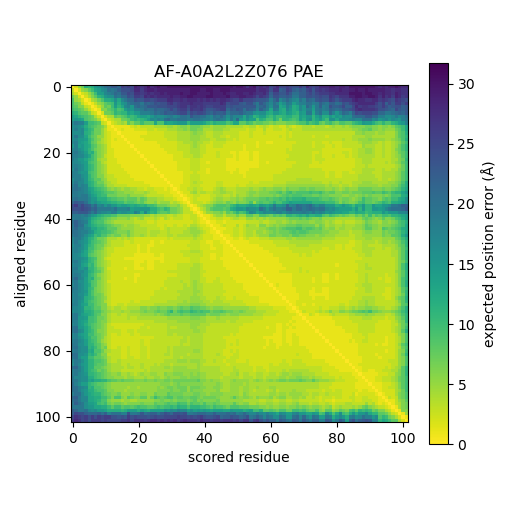-9.638 -19.633 1.00 91.12 89 ASP A O 1
ATOM 701 N N . LYS A 1 90 ? -5.608 -9.693 -19.246 1.00 94.81 90 LYS A N 1
ATOM 702 C CA . LYS A 1 90 ? -5.435 -11.137 -19.488 1.00 94.81 90 LYS A CA 1
ATOM 703 C C . LYS A 1 90 ? -5.812 -12.012 -18.294 1.00 94.81 90 LYS A C 1
ATOM 705 O O . LYS A 1 90 ? -6.038 -13.204 -18.466 1.00 94.81 90 LYS A O 1
ATOM 710 N N . ASN A 1 91 ? -5.800 -11.449 -17.092 1.00 92.62 91 ASN A N 1
ATOM 711 C CA . ASN A 1 91 ? -6.110 -12.150 -15.853 1.00 92.62 91 ASN A CA 1
ATOM 712 C C . ASN A 1 91 ? -6.884 -11.198 -14.930 1.00 92.62 91 ASN A C 1
ATOM 714 O O . ASN A 1 91 ? -6.271 -10.566 -14.056 1.00 92.62 91 ASN A O 1
ATOM 718 N N . PRO A 1 92 ? -8.197 -11.029 -15.172 1.00 92.88 92 PRO A N 1
ATOM 719 C CA . PRO A 1 92 ? -9.024 -10.122 -14.397 1.00 92.88 92 PRO A CA 1
ATOM 720 C C . PRO A 1 92 ? -9.244 -10.674 -12.985 1.00 92.88 92 PRO A C 1
ATOM 722 O O . PRO A 1 92 ? -9.699 -11.799 -12.802 1.00 92.88 92 PRO A O 1
ATOM 725 N N . GLN A 1 93 ? -8.956 -9.864 -11.967 1.00 93.25 93 GLN A N 1
ATOM 726 C CA . GLN A 1 93 ? -9.079 -10.235 -10.552 1.00 93.25 93 GLN A CA 1
ATOM 727 C C . GLN A 1 93 ? -10.101 -9.340 -9.831 1.00 93.25 93 GLN A C 1
ATOM 729 O O . GLN A 1 93 ? -9.840 -8.773 -8.774 1.00 93.25 93 GLN A O 1
ATOM 734 N N . HIS A 1 94 ? -11.288 -9.190 -10.423 1.00 90.50 94 HIS A N 1
ATOM 735 C CA . HIS A 1 94 ? -12.350 -8.305 -9.923 1.00 90.50 94 HIS A CA 1
ATOM 736 C C . HIS A 1 94 ? -13.402 -9.012 -9.050 1.00 90.50 94 HIS A C 1
ATOM 738 O O . HIS A 1 94 ? -14.389 -8.398 -8.666 1.00 90.50 94 HIS A O 1
ATOM 744 N N . GLY A 1 95 ? -13.195 -10.286 -8.691 1.00 90.19 95 GLY A N 1
ATOM 745 C CA . GLY A 1 95 ? -14.198 -11.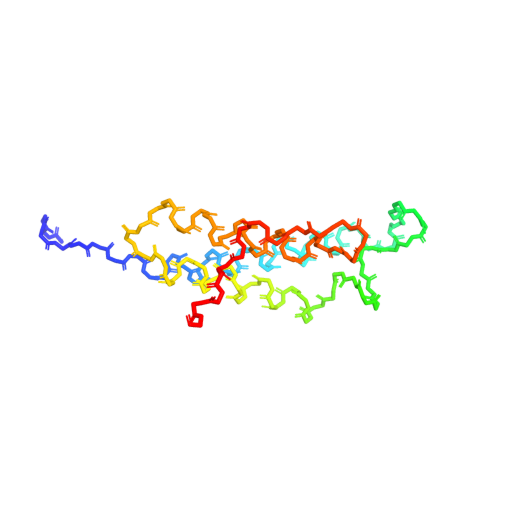102 -7.987 1.00 90.19 95 GLY A CA 1
ATOM 746 C C . GLY A 1 95 ? -14.579 -10.622 -6.580 1.00 90.19 95 GLY A C 1
ATOM 747 O O . GLY A 1 95 ? -15.639 -10.986 -6.087 1.00 90.19 95 GLY A O 1
ATOM 748 N N . LEU A 1 96 ? -13.743 -9.797 -5.940 1.00 91.00 96 LEU A N 1
ATOM 749 C CA . LEU A 1 96 ? -14.051 -9.165 -4.648 1.00 91.00 96 LEU A CA 1
ATOM 750 C C . LEU A 1 96 ? -14.407 -7.678 -4.775 1.00 91.00 96 LEU A C 1
ATOM 752 O O . LEU A 1 96 ? -14.644 -7.022 -3.762 1.00 91.00 96 LEU A O 1
ATOM 756 N N . CYS A 1 97 ? -14.411 -7.119 -5.989 1.00 87.19 97 CYS A N 1
ATOM 757 C CA . CYS A 1 97 ? -14.833 -5.739 -6.181 1.00 87.19 97 CYS A CA 1
ATOM 758 C C . CYS A 1 97 ? -16.332 -5.614 -5.861 1.00 87.19 97 CYS A C 1
ATOM 760 O O . CYS A 1 97 ? -17.103 -6.516 -6.208 1.00 87.19 97 CYS A O 1
ATOM 762 N N . PRO A 1 98 ? -16.756 -4.516 -5.205 1.00 82.06 98 PRO A N 1
ATOM 763 C CA . PRO A 1 98 ? -18.174 -4.245 -5.033 1.00 82.06 98 PRO A CA 1
ATOM 764 C C . PRO A 1 98 ? -18.829 -4.210 -6.413 1.00 82.06 98 PRO A C 1
ATOM 766 O O . PRO A 1 98 ? -18.316 -3.577 -7.333 1.00 82.06 98 PRO A O 1
ATOM 769 N N . GLN A 1 99 ? -19.924 -4.949 -6.559 1.00 79.12 99 GLN A N 1
ATOM 770 C CA . GLN A 1 99 ? -20.734 -4.904 -7.767 1.00 79.12 99 GLN A CA 1
ATOM 771 C C . GLN A 1 99 ? -21.487 -3.577 -7.760 1.00 79.12 99 GLN A C 1
ATOM 773 O O . GLN A 1 99 ? -22.108 -3.241 -6.745 1.00 79.12 99 GLN A O 1
ATOM 778 N N . ASP A 1 100 ? -21.434 -2.834 -8.863 1.00 70.06 100 ASP A N 1
ATOM 779 C CA . ASP A 1 100 ? -22.321 -1.691 -9.037 1.00 70.06 100 ASP A CA 1
ATOM 780 C C . ASP A 1 100 ? -23.762 -2.201 -8.959 1.00 70.06 100 ASP A C 1
ATOM 782 O O . ASP A 1 100 ? -24.192 -3.050 -9.743 1.00 70.06 100 ASP A O 1
ATOM 786 N N . LYS A 1 101 ? -24.501 -1.719 -7.960 1.00 47.88 101 LYS A N 1
ATOM 787 C CA . LYS A 1 101 ? -25.953 -1.862 -7.932 1.00 47.88 101 LYS A CA 1
ATOM 788 C C . LYS A 1 101 ? -26.504 -0.756 -8.826 1.00 47.88 101 LYS A C 1
ATOM 790 O O . LYS A 1 101 ? -26.657 0.367 -8.353 1.00 47.88 101 LYS A O 1
ATOM 795 N N . ASN A 1 102 ? -26.713 -1.066 -10.104 1.00 36.84 102 ASN A N 1
ATOM 796 C CA . ASN A 1 102 ? -27.665 -0.312 -10.922 1.00 36.84 102 ASN A CA 1
ATOM 797 C C . ASN A 1 102 ? -29.084 -0.588 -10.424 1.00 36.84 102 ASN A C 1
ATOM 799 O O . ASN A 1 102 ? -29.373 -1.774 -10.135 1.00 36.84 102 ASN A O 1
#

Nearest PDB structures (foldseek):
  9brq-assembly1_m  TM=2.962E-01  e=5.282E+00  Mus musculus
  9bra-assembly1_l  TM=3.296E-01  e=9.637E+00  Mus musculus

Solvent-accessible surface area (backbone atoms only — not comparable to full-atom values): 6035 Å² total; per-residue (Å²): 136,68,98,83,64,84,82,79,63,60,72,54,48,60,49,52,25,50,50,50,34,54,52,53,52,49,52,51,59,76,41,58,90,42,60,44,91,88,79,38,48,60,50,53,92,98,45,63,32,71,72,50,41,53,49,52,22,51,50,48,34,48,23,44,64,79,26,65,97,37,70,68,58,20,54,44,39,43,48,21,55,53,32,51,73,68,36,40,97,92,51,74,39,57,88,54,48,84,75,85,84,126

Mean predicted aligned error: 7.03 Å

Radius of gyration: 16.91 Å; Cα contacts (8 Å, |Δi|>4): 79; chains: 1; bounding box: 46×20×53 Å

Organism: Parasteatoda tepidariorum (NCBI:txid114398)

Secondary structure (DSSP, 8-state):
--TT-----HHHHHHHHHHHHHHHHHHHHHTTT--BTTTB-SSSTTSS-HHHHHHHHHHHHHHHHTTTT-HHHHHHHHHHHHHHHH-BTTB---TTSPPP--

Foldseek 3Di:
DDPPDPDPPLVVLLVVLVVQLVVLVVVLVVQPPPQDPPRDGQDDDLHSDNVVSNVLSVQLSCLCVVQPPPPVSSVLSNVQSVQCSVADPVRG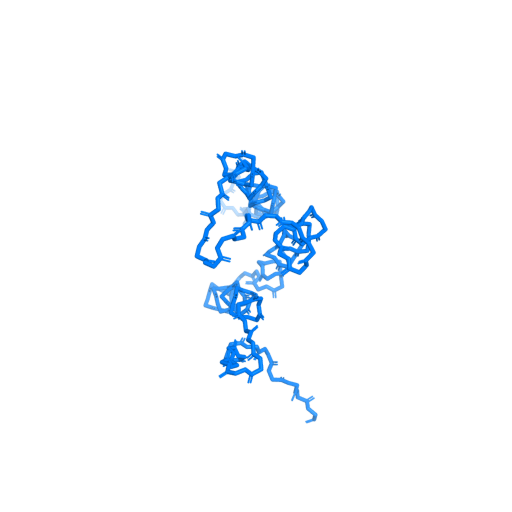RNPSPDDDDD

InterPro domains:
  IPR049012 Mutator-like transposase domain [PF20700] (3-99)

Sequence (102 aa):
YGDDVSVEKLECIGHVEKRMGTRLRALKQNLKGQKLGGAKSLGGRGRLTEKEIDKLQLYYGLAIRNNTGYLLAMKQAVWATFFHKSSTDKNPQHGLCPQDKN